Protein AF-A0A970ZLD2-F1 (afdb_monomer_lite)

Radius of gyration: 36.54 Å; chains: 1; bounding box: 78×35×94 Å

pLDDT: mean 79.18, std 16.78, range [47.03, 97.69]

Foldseek 3Di:
DDDCDPVNVVVVVVVVCVVCNPVVVVVVVVVVVVVVVVVVVVVVVVVVVVVVVVVVVVVVVVVVVVVVVVVVVVVVVVPPPDDDDDDDDD

Secondary structure (DSSP, 8-state):
-----HHHHHHHHHHHHHHH-TTHHHHHHHHHHHHHHHHHHHHHHHHHHHHHHHHHHHHHHHHHHHHHHHHHHHHHHTTTTS--------

Structure (mmCIF, N/CA/C/O backbone):
data_AF-A0A970ZLD2-F1
#
_entry.id   AF-A0A970ZLD2-F1
#
loop_
_atom_site.group_PDB
_atom_site.id
_atom_site.type_symbol
_atom_site.label_atom_id
_atom_site.label_alt_id
_atom_site.label_comp_id
_atom_site.label_asym_id
_atom_site.label_entity_id
_atom_site.label_seq_id
_atom_site.pdbx_PDB_ins_code
_atom_site.Cartn_x
_atom_site.Cartn_y
_atom_site.Cartn_z
_atom_site.occupancy
_atom_site.B_iso_or_equiv
_atom_site.auth_seq_id
_atom_site.auth_comp_id
_atom_site.auth_asym_id
_atom_site.auth_atom_id
_atom_site.pdbx_PDB_model_num
ATOM 1 N N . MET A 1 1 ? 17.460 23.376 -10.853 1.00 59.31 1 MET A N 1
ATOM 2 C CA . MET A 1 1 ? 17.780 21.981 -10.483 1.00 59.31 1 MET A CA 1
ATOM 3 C C . MET A 1 1 ? 16.637 21.126 -10.997 1.00 59.31 1 MET A C 1
ATOM 5 O O . MET A 1 1 ? 15.500 21.444 -10.676 1.00 59.31 1 MET A O 1
ATOM 9 N N . GLY A 1 2 ? 16.912 20.212 -11.930 1.00 73.81 2 GLY A N 1
ATOM 10 C CA . GLY A 1 2 ? 15.885 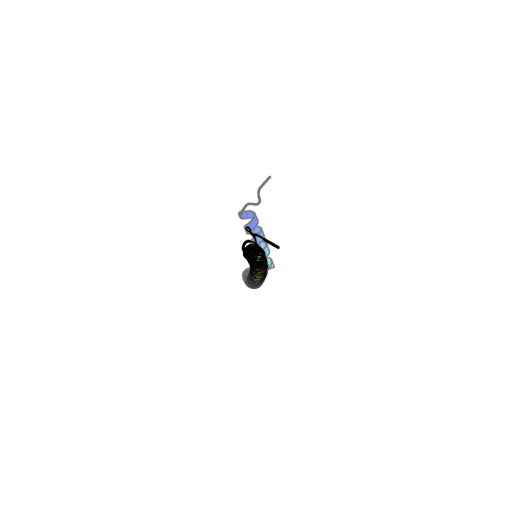19.554 -12.746 1.00 73.81 2 GLY A CA 1
ATOM 11 C C . GLY A 1 2 ? 14.943 18.697 -11.908 1.00 73.81 2 GLY A C 1
ATOM 12 O O . GLY A 1 2 ? 15.397 17.855 -11.138 1.00 73.81 2 GLY A O 1
ATOM 13 N N . SER A 1 3 ? 13.637 18.922 -12.045 1.00 76.75 3 SER A N 1
ATOM 14 C CA . SER A 1 3 ? 12.636 17.973 -11.570 1.00 76.75 3 SER A CA 1
ATOM 15 C C . SER A 1 3 ? 12.794 16.686 -12.368 1.00 76.75 3 SER A C 1
ATOM 17 O O . SER A 1 3 ? 12.842 16.757 -13.595 1.00 76.75 3 SER A O 1
ATOM 19 N N . LEU A 1 4 ? 12.842 15.536 -11.694 1.00 82.25 4 LEU A N 1
ATOM 20 C CA . LEU A 1 4 ? 12.631 14.243 -12.343 1.00 82.25 4 LEU A CA 1
ATOM 21 C C . LEU A 1 4 ? 11.325 14.323 -13.136 1.00 82.25 4 LEU A C 1
ATOM 23 O O . LEU A 1 4 ? 10.242 14.435 -12.559 1.00 82.25 4 LEU A O 1
ATOM 27 N N . GLY A 1 5 ? 11.450 14.360 -14.455 1.00 91.56 5 GLY A N 1
ATOM 28 C CA . GLY A 1 5 ? 10.328 14.390 -15.361 1.00 91.56 5 GLY A CA 1
ATOM 29 C C . GLY A 1 5 ? 9.721 13.003 -15.503 1.00 91.56 5 GLY A C 1
ATOM 30 O O . GLY A 1 5 ? 10.257 11.978 -15.068 1.00 91.56 5 GLY A O 1
ATOM 31 N N . MET A 1 6 ? 8.568 12.969 -16.166 1.00 94.06 6 MET A N 1
ATOM 32 C CA . MET A 1 6 ? 7.903 11.712 -16.501 1.00 94.06 6 MET A CA 1
ATOM 33 C C . MET A 1 6 ? 8.822 10.794 -17.327 1.00 94.06 6 MET A C 1
ATOM 35 O O . MET A 1 6 ? 8.765 9.575 -17.195 1.00 94.06 6 MET A O 1
ATOM 39 N N . GLN A 1 7 ? 9.702 11.375 -18.149 1.00 93.00 7 GLN A N 1
ATOM 40 C CA . GLN A 1 7 ? 10.620 10.635 -19.010 1.00 93.00 7 GLN A CA 1
ATOM 41 C C . GLN A 1 7 ? 11.671 9.855 -18.210 1.00 93.00 7 GLN A C 1
ATOM 43 O O . GLN A 1 7 ? 11.888 8.674 -18.478 1.00 93.00 7 GLN A O 1
ATOM 48 N N . GLU A 1 8 ? 12.287 10.472 -17.202 1.00 93.75 8 GLU A N 1
ATOM 49 C CA . GLU A 1 8 ? 13.270 9.814 -16.341 1.00 93.75 8 GLU A CA 1
ATOM 50 C C . GLU A 1 8 ? 12.633 8.676 -15.536 1.00 93.75 8 GLU A C 1
ATOM 52 O O . GLU A 1 8 ? 13.207 7.589 -15.445 1.00 93.75 8 GLU A O 1
ATOM 57 N N . ILE A 1 9 ? 11.415 8.885 -15.018 1.00 95.00 9 ILE A N 1
ATOM 58 C CA . ILE A 1 9 ? 10.661 7.844 -14.303 1.00 95.00 9 ILE A CA 1
ATOM 59 C C . ILE A 1 9 ? 10.392 6.646 -15.220 1.00 95.00 9 ILE A C 1
ATOM 61 O O . ILE A 1 9 ? 10.611 5.507 -14.810 1.00 95.00 9 ILE A O 1
ATOM 65 N N . VAL A 1 10 ? 9.964 6.879 -16.465 1.00 94.94 10 VAL A N 1
ATOM 66 C CA . VAL A 1 10 ? 9.701 5.800 -17.431 1.00 94.94 10 VAL A CA 1
ATOM 67 C C . VAL A 1 10 ? 10.972 5.007 -17.742 1.00 94.94 10 VAL A C 1
ATOM 69 O O . VAL A 1 10 ? 10.920 3.779 -17.771 1.00 94.94 10 VAL A O 1
ATOM 72 N N . ILE A 1 11 ? 12.122 5.666 -17.913 1.00 95.81 11 ILE A N 1
ATOM 73 C CA . ILE A 1 11 ? 13.401 4.981 -18.169 1.00 95.81 11 ILE A CA 1
ATOM 74 C C . ILE A 1 11 ? 13.785 4.077 -16.991 1.00 95.81 11 ILE A C 1
ATOM 76 O O . ILE A 1 11 ? 14.110 2.903 -17.190 1.00 95.81 11 ILE A O 1
ATOM 80 N N . ILE A 1 12 ? 13.703 4.593 -15.762 1.00 95.00 12 ILE A N 1
ATOM 81 C CA . ILE A 1 12 ? 13.988 3.811 -14.550 1.00 95.00 12 ILE A CA 1
ATOM 82 C C . ILE A 1 12 ? 13.015 2.633 -14.439 1.00 95.00 12 ILE A C 1
ATOM 84 O O . ILE A 1 12 ? 13.421 1.516 -14.115 1.00 95.00 12 ILE A O 1
ATOM 88 N N . PHE A 1 13 ? 11.740 2.856 -14.754 1.00 94.69 13 PHE A N 1
ATOM 89 C CA . PHE A 1 13 ? 10.721 1.817 -14.718 1.00 94.69 13 PHE A CA 1
ATOM 90 C C . PHE A 1 13 ? 11.002 0.705 -15.730 1.00 94.69 13 PHE A C 1
ATOM 92 O O . PHE A 1 13 ? 10.909 -0.466 -15.379 1.00 94.69 13 PHE A O 1
ATOM 99 N N . VAL A 1 14 ? 11.423 1.037 -16.953 1.00 96.06 14 VAL A N 1
ATOM 100 C CA . VAL A 1 14 ? 11.827 0.041 -17.957 1.00 96.06 14 VAL A CA 1
ATOM 101 C C . VAL A 1 14 ? 13.027 -0.776 -17.473 1.00 96.06 14 VAL A C 1
ATOM 103 O O . VAL A 1 14 ? 13.003 -1.999 -17.586 1.00 96.06 14 VAL A O 1
ATOM 106 N N . LEU A 1 15 ? 14.043 -0.148 -16.872 1.00 96.44 15 LEU A N 1
ATOM 107 C CA . LEU A 1 15 ? 15.183 -0.875 -16.295 1.00 96.44 15 LEU A CA 1
ATOM 108 C C . LEU A 1 15 ? 14.750 -1.815 -15.162 1.00 96.44 15 LEU A C 1
ATOM 110 O O . LEU A 1 15 ? 15.144 -2.982 -15.139 1.00 96.44 15 LEU A O 1
ATOM 114 N N . ALA A 1 16 ? 13.886 -1.346 -14.262 1.00 95.25 16 ALA A N 1
ATOM 115 C CA . ALA A 1 16 ? 13.311 -2.181 -13.211 1.00 95.25 16 ALA A CA 1
ATOM 116 C C . ALA A 1 16 ? 12.496 -3.346 -13.799 1.00 95.25 16 ALA A C 1
ATOM 118 O O . ALA A 1 16 ? 12.579 -4.471 -13.310 1.00 95.25 16 ALA A O 1
ATOM 119 N N . LEU A 1 17 ? 11.755 -3.108 -14.884 1.00 95.56 17 LEU A N 1
ATOM 120 C CA . LEU A 1 17 ? 11.005 -4.132 -15.603 1.00 95.56 17 LEU A CA 1
ATOM 121 C C . LEU A 1 17 ? 11.890 -5.148 -16.322 1.00 95.56 17 LEU A C 1
ATOM 123 O O . LEU A 1 17 ? 11.454 -6.280 -16.490 1.00 95.56 17 LEU A O 1
ATOM 127 N N . LEU A 1 18 ? 13.105 -4.796 -16.733 1.00 95.62 18 LEU A N 1
ATOM 128 C CA . LEU A 1 18 ? 14.049 -5.770 -17.284 1.00 95.62 18 LEU A CA 1
ATOM 129 C C . LEU A 1 18 ? 14.594 -6.699 -16.193 1.00 95.62 18 LEU A C 1
ATOM 131 O O . LEU A 1 18 ? 14.727 -7.896 -16.427 1.00 95.62 18 LEU A O 1
ATOM 135 N N . ILE A 1 19 ? 14.852 -6.165 -14.996 1.00 95.38 19 ILE A N 1
ATOM 136 C CA . ILE A 1 19 ? 15.360 -6.940 -13.854 1.00 95.38 19 ILE A CA 1
ATOM 137 C C . ILE A 1 19 ? 14.257 -7.826 -13.259 1.00 95.38 19 ILE A C 1
ATOM 139 O O . ILE A 1 19 ? 14.444 -9.025 -13.062 1.00 95.38 19 ILE A O 1
ATOM 143 N N . PHE A 1 20 ? 13.094 -7.244 -12.966 1.00 93.38 20 PHE A N 1
ATOM 144 C CA . PHE A 1 20 ? 11.993 -7.945 -12.305 1.00 93.38 20 PHE A CA 1
ATOM 145 C C . PHE A 1 20 ? 11.037 -8.626 -13.295 1.00 93.38 20 PHE A C 1
ATOM 147 O O . PHE A 1 20 ? 10.429 -9.641 -12.966 1.00 93.38 20 PHE A O 1
ATOM 154 N N . GLY A 1 21 ? 10.909 -8.124 -14.519 1.00 93.81 21 GLY A N 1
ATOM 155 C CA . GLY A 1 21 ? 9.973 -8.620 -15.527 1.00 93.81 21 GLY A CA 1
ATOM 156 C C . GLY A 1 21 ? 8.597 -7.929 -15.465 1.00 93.81 21 GLY A C 1
ATOM 157 O O . GLY A 1 21 ? 8.030 -7.768 -14.380 1.00 93.81 21 GLY A O 1
ATOM 158 N N . PRO A 1 22 ? 7.966 -7.611 -16.616 1.00 92.50 22 PRO A N 1
ATOM 159 C CA . PRO A 1 22 ? 6.656 -6.942 -16.673 1.00 92.50 22 PRO A CA 1
ATOM 160 C C . PRO A 1 22 ? 5.508 -7.780 -16.113 1.00 92.50 22 PRO A C 1
ATOM 162 O O . PRO A 1 22 ? 4.464 -7.239 -15.766 1.00 92.50 22 PRO A O 1
ATOM 165 N N . ARG A 1 23 ? 5.692 -9.099 -15.992 1.00 94.25 23 ARG A N 1
ATOM 166 C CA . ARG A 1 23 ? 4.698 -10.000 -15.397 1.00 94.25 23 ARG A CA 1
ATOM 167 C C . ARG A 1 23 ? 4.685 -9.954 -13.867 1.00 94.25 23 ARG A C 1
ATOM 169 O O . ARG A 1 23 ? 3.635 -10.210 -13.289 1.00 94.25 23 ARG A O 1
ATOM 176 N N . LYS A 1 24 ? 5.795 -9.582 -13.214 1.00 92.31 24 LYS A N 1
ATOM 177 C CA . LYS A 1 24 ? 5.868 -9.548 -11.744 1.00 92.31 24 LYS A CA 1
ATOM 178 C C . LYS A 1 24 ? 5.122 -8.363 -11.140 1.00 92.31 24 LYS A C 1
ATOM 180 O O . LYS A 1 24 ? 4.515 -8.517 -10.090 1.00 92.31 24 LYS A O 1
ATOM 185 N N . LEU A 1 25 ? 5.104 -7.200 -11.794 1.00 92.75 25 LEU A N 1
ATOM 186 C CA . LEU A 1 25 ? 4.360 -6.038 -11.292 1.00 92.75 25 LEU A CA 1
ATOM 187 C C . LEU A 1 25 ? 2.848 -6.277 -11.115 1.00 92.75 25 LEU A C 1
ATOM 189 O O . LEU A 1 25 ? 2.346 -5.994 -10.028 1.00 92.75 25 LEU A O 1
ATOM 193 N N . PRO A 1 26 ? 2.097 -6.805 -12.105 1.00 91.19 26 PRO A N 1
ATOM 194 C CA . PRO A 1 26 ? 0.674 -7.077 -11.920 1.00 91.19 26 PRO A CA 1
ATOM 195 C C . PRO A 1 26 ? 0.424 -8.198 -10.906 1.00 91.19 26 PRO A C 1
ATOM 197 O O . PRO A 1 26 ? -0.605 -8.194 -10.236 1.00 91.19 26 PRO A O 1
ATOM 200 N N . GLU A 1 27 ? 1.347 -9.149 -10.765 1.00 94.62 27 GLU A N 1
ATOM 201 C CA . GLU A 1 27 ? 1.270 -10.204 -9.752 1.00 94.62 27 GLU A CA 1
ATOM 202 C C . GLU A 1 27 ? 1.445 -9.638 -8.333 1.00 94.62 27 GLU A C 1
ATOM 204 O O . GLU A 1 27 ? 0.587 -9.854 -7.476 1.00 94.62 27 GLU A O 1
ATOM 209 N N . LEU A 1 28 ? 2.476 -8.815 -8.114 1.00 94.00 28 LEU A N 1
ATOM 210 C CA . LEU A 1 28 ? 2.696 -8.085 -6.862 1.00 94.00 28 LEU A CA 1
ATOM 211 C C . LEU A 1 28 ? 1.521 -7.156 -6.540 1.00 94.00 28 LEU A C 1
ATOM 213 O O . LEU A 1 28 ? 1.039 -7.148 -5.411 1.00 94.00 28 LEU A O 1
ATOM 217 N N . GLY A 1 29 ? 1.008 -6.428 -7.535 1.00 95.50 29 GLY A N 1
ATOM 218 C CA . GLY A 1 29 ? -0.156 -5.557 -7.381 1.00 95.50 29 GLY A CA 1
ATOM 219 C C . GLY A 1 29 ? -1.427 -6.318 -6.995 1.00 95.50 29 GLY A C 1
ATOM 220 O O . GLY A 1 29 ? -2.177 -5.852 -6.144 1.00 95.50 29 GLY A O 1
ATOM 221 N N . LYS A 1 30 ? -1.659 -7.514 -7.553 1.00 96.38 30 LYS A N 1
ATOM 222 C CA . LYS A 1 30 ? -2.789 -8.372 -7.154 1.00 96.38 30 LYS A CA 1
ATOM 223 C C . LYS A 1 30 ? -2.660 -8.841 -5.707 1.00 96.38 30 LYS A C 1
ATOM 225 O O . LYS A 1 30 ? -3.650 -8.810 -4.983 1.00 96.38 30 LYS A O 1
ATOM 230 N N . THR A 1 31 ? -1.470 -9.261 -5.285 1.00 96.38 31 THR A N 1
ATOM 231 C CA . THR A 1 31 ? -1.232 -9.733 -3.912 1.00 96.38 31 THR A CA 1
ATOM 232 C C . THR A 1 31 ? -1.341 -8.593 -2.901 1.00 96.38 31 THR A C 1
ATOM 234 O O . THR A 1 31 ? -2.094 -8.704 -1.935 1.00 96.38 31 THR A O 1
ATOM 237 N N . LEU A 1 32 ? -0.672 -7.466 -3.157 1.00 97.25 32 LEU A N 1
ATOM 238 C CA . LEU A 1 32 ? -0.764 -6.266 -2.321 1.00 97.25 32 LEU A CA 1
ATOM 239 C C . LEU A 1 32 ? -2.185 -5.701 -2.299 1.00 97.25 32 LEU A C 1
ATOM 241 O O . LEU A 1 32 ? -2.667 -5.307 -1.245 1.00 97.25 32 LEU A O 1
ATOM 245 N N . GLY A 1 33 ? -2.876 -5.698 -3.440 1.00 96.56 33 GLY A N 1
ATOM 246 C CA . GLY A 1 33 ? -4.251 -5.220 -3.552 1.00 96.56 33 GLY A CA 1
ATOM 247 C C . GLY A 1 33 ? -5.230 -6.055 -2.732 1.00 96.56 33 GLY A C 1
ATOM 248 O O . GLY A 1 33 ? -6.073 -5.490 -2.041 1.00 96.56 33 GLY A O 1
ATOM 249 N N . LYS A 1 34 ? -5.089 -7.386 -2.747 1.00 97.38 34 LYS A N 1
ATOM 250 C CA . LYS A 1 34 ? -5.866 -8.278 -1.873 1.00 97.38 34 LYS A CA 1
ATOM 251 C C . LYS A 1 34 ? -5.574 -8.010 -0.398 1.00 97.38 34 LYS A C 1
ATOM 253 O O . LYS A 1 34 ? -6.510 -7.774 0.357 1.00 97.38 34 LYS A O 1
ATOM 258 N N . GLY A 1 35 ? -4.296 -7.948 -0.019 1.00 97.50 35 GLY A N 1
ATOM 259 C CA . GLY A 1 35 ? -3.900 -7.661 1.362 1.00 97.50 35 GLY A CA 1
ATOM 260 C C . GLY A 1 35 ? -4.405 -6.302 1.853 1.00 97.50 35 GLY A C 1
ATOM 261 O O . GLY A 1 35 ? -4.929 -6.198 2.957 1.00 97.50 35 GLY A O 1
ATOM 262 N N . LEU A 1 36 ? -4.334 -5.265 1.015 1.00 97.69 36 LEU A N 1
ATOM 263 C CA . LEU A 1 36 ? -4.833 -3.934 1.355 1.00 97.69 36 LEU A CA 1
ATOM 264 C C . LEU A 1 36 ? -6.368 -3.889 1.424 1.00 97.69 36 LEU A C 1
ATOM 266 O O . LEU A 1 36 ? -6.916 -3.174 2.260 1.00 97.69 36 LEU A O 1
ATOM 270 N N . ALA A 1 37 ? -7.069 -4.648 0.577 1.00 97.31 37 ALA A N 1
ATOM 271 C CA . ALA A 1 37 ? -8.526 -4.763 0.625 1.00 97.31 37 ALA A CA 1
ATOM 272 C C . ALA A 1 37 ? -8.999 -5.457 1.911 1.00 97.31 37 ALA A C 1
ATOM 274 O O . ALA A 1 37 ? -9.920 -4.967 2.564 1.00 97.31 37 ALA A O 1
ATOM 275 N N . GLU A 1 38 ? -8.340 -6.548 2.306 1.00 97.44 38 GLU A N 1
ATOM 276 C CA . GLU A 1 38 ? -8.597 -7.244 3.572 1.00 97.44 38 GLU A CA 1
ATOM 277 C C . GLU A 1 38 ? -8.256 -6.357 4.773 1.00 97.44 38 GLU A C 1
ATOM 279 O O . GLU A 1 38 ? -9.075 -6.210 5.678 1.00 97.44 38 GLU A O 1
ATOM 284 N N . PHE A 1 39 ? -7.109 -5.672 4.739 1.00 97.31 39 PHE A N 1
ATOM 285 C CA . PHE A 1 39 ? -6.721 -4.708 5.769 1.00 97.31 39 PHE A CA 1
ATOM 286 C C . PHE A 1 39 ? -7.743 -3.574 5.910 1.00 97.31 39 PHE A C 1
ATOM 288 O O . PHE A 1 39 ? -8.123 -3.212 7.025 1.00 97.31 39 PHE A O 1
ATOM 295 N N . LYS A 1 40 ? -8.236 -3.029 4.789 1.00 96.75 40 LYS A N 1
ATOM 296 C CA . LYS A 1 40 ? -9.276 -1.994 4.787 1.00 96.75 40 LYS A CA 1
ATOM 297 C C . LYS A 1 40 ? -10.583 -2.516 5.376 1.00 96.75 40 LYS A C 1
ATOM 299 O O . LYS A 1 40 ? -11.221 -1.792 6.134 1.00 96.75 40 LYS A O 1
ATOM 304 N N . LYS A 1 41 ? -10.977 -3.746 5.039 1.00 96.62 41 LYS A N 1
ATOM 305 C CA . LYS A 1 41 ? -12.185 -4.376 5.580 1.00 96.62 41 LYS A CA 1
ATOM 306 C C . LYS A 1 41 ? -12.081 -4.539 7.098 1.00 96.62 41 LYS A C 1
ATOM 308 O O . LYS A 1 41 ? -12.941 -4.026 7.803 1.00 96.62 41 LYS A O 1
ATOM 313 N N . ALA A 1 42 ? -10.989 -5.128 7.584 1.00 96.12 42 ALA A N 1
ATOM 314 C CA . ALA A 1 42 ? -10.730 -5.286 9.014 1.00 96.12 42 ALA A CA 1
ATOM 315 C C . ALA A 1 42 ? -10.688 -3.933 9.742 1.00 96.12 42 ALA A C 1
ATOM 317 O O . ALA A 1 42 ? -11.317 -3.762 10.779 1.00 96.12 42 ALA A O 1
ATOM 318 N N . SER A 1 43 ? -10.020 -2.929 9.164 1.00 95.94 43 SER A N 1
ATOM 319 C CA . SER A 1 43 ? -9.983 -1.573 9.731 1.00 95.94 43 SER A CA 1
ATOM 320 C C . SER A 1 43 ? -11.378 -0.947 9.835 1.00 95.94 43 SER A C 1
ATOM 322 O O . SER A 1 43 ? -11.662 -0.218 10.782 1.00 95.94 43 SER A O 1
ATOM 324 N N . ASN A 1 44 ? -12.252 -1.213 8.861 1.00 95.31 44 ASN A N 1
ATOM 325 C CA . ASN A 1 44 ? -13.612 -0.687 8.856 1.00 95.31 44 ASN A CA 1
ATOM 326 C C . ASN A 1 44 ? -14.518 -1.405 9.865 1.00 95.31 44 ASN A C 1
ATOM 328 O O . ASN A 1 44 ? -15.320 -0.745 10.515 1.00 95.31 44 ASN A O 1
ATOM 332 N N . GLU A 1 45 ? -14.368 -2.722 10.016 1.00 93.19 45 GLU A N 1
ATOM 333 C CA . GLU A 1 45 ? -15.054 -3.514 11.048 1.00 93.19 45 GLU A CA 1
ATOM 334 C C . GLU A 1 45 ? -14.660 -3.033 12.451 1.00 93.19 45 GLU A C 1
ATOM 336 O O . GLU A 1 45 ? -15.533 -2.752 13.267 1.00 93.19 45 GLU A O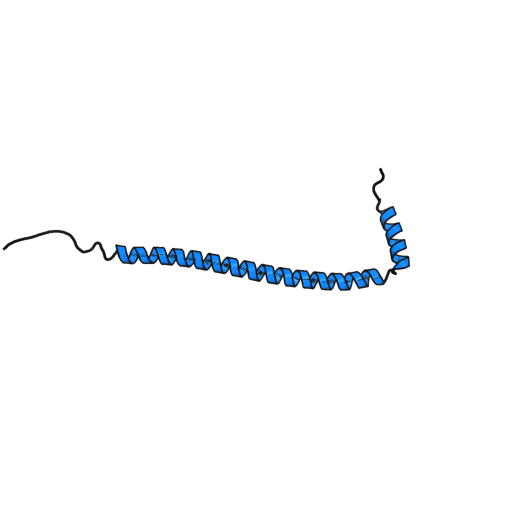 1
ATOM 341 N N . LEU A 1 46 ? -13.361 -2.816 12.697 1.00 91.88 46 LEU A N 1
ATOM 342 C CA . LEU A 1 46 ? -12.884 -2.218 13.946 1.00 91.88 46 LEU A CA 1
ATOM 343 C C . LEU A 1 46 ? -13.509 -0.840 14.164 1.00 91.88 46 LEU A C 1
ATOM 345 O O . LEU A 1 46 ? -14.080 -0.587 15.214 1.00 91.88 46 LEU A O 1
ATOM 349 N N . LYS A 1 47 ? -13.481 0.049 13.168 1.00 90.56 47 LYS A N 1
ATOM 350 C CA . LYS A 1 47 ? -14.087 1.378 13.318 1.00 90.56 47 LYS A CA 1
ATOM 351 C C . LYS A 1 47 ? -15.574 1.305 13.693 1.00 90.56 47 LYS A C 1
ATOM 353 O O . LYS A 1 47 ? -16.005 2.080 14.539 1.00 90.56 47 LYS A O 1
ATOM 358 N N . GLN A 1 48 ? -16.329 0.384 13.093 1.00 90.12 48 GLN A N 1
ATOM 359 C CA . GLN A 1 48 ? -17.748 0.193 13.403 1.00 90.12 48 GLN A CA 1
ATOM 360 C C . GLN A 1 48 ? -17.962 -0.289 14.837 1.00 90.12 48 GLN A C 1
ATOM 362 O O . GLN A 1 48 ? -18.744 0.327 15.548 1.00 90.12 48 GLN A O 1
ATOM 367 N N . THR A 1 49 ? -17.215 -1.295 15.304 1.00 84.69 49 THR A N 1
ATOM 368 C CA . THR A 1 49 ? -17.318 -1.765 16.697 1.00 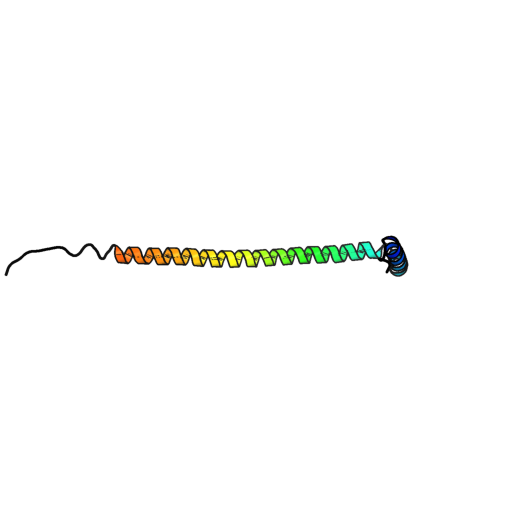84.69 49 THR A CA 1
ATOM 369 C C . THR A 1 49 ? -17.064 -0.641 17.700 1.00 84.69 49 THR A C 1
ATOM 371 O O . THR A 1 49 ? -17.793 -0.516 18.675 1.00 84.69 49 THR A O 1
ATOM 374 N N . TRP A 1 50 ? -16.066 0.208 17.447 1.00 81.25 50 TRP A N 1
ATOM 375 C CA . TRP A 1 50 ? -15.725 1.305 18.353 1.00 81.25 50 TRP A CA 1
ATOM 376 C C . TRP A 1 50 ? -16.768 2.429 18.297 1.00 81.25 50 TRP A C 1
ATOM 378 O O . TRP A 1 50 ? -17.072 3.041 19.315 1.00 81.25 50 TRP A O 1
ATOM 388 N N . GLU A 1 51 ? -17.332 2.712 17.121 1.00 78.12 51 GLU A N 1
ATOM 389 C CA . GLU A 1 51 ? -18.400 3.705 16.966 1.00 78.12 51 GLU A CA 1
ATOM 390 C C . GLU A 1 51 ? -19.717 3.237 17.605 1.00 78.12 51 GLU A C 1
ATOM 392 O O . GLU A 1 51 ? -20.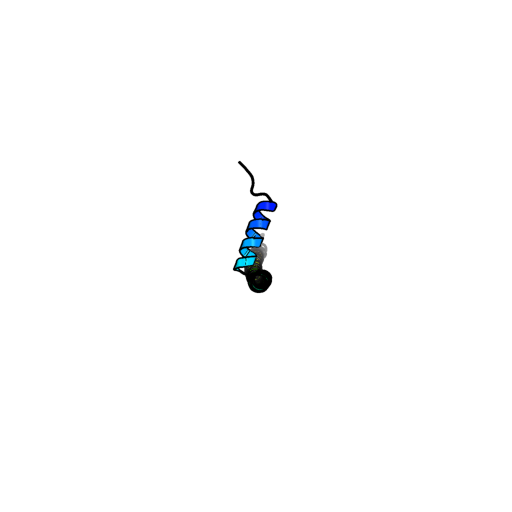406 4.041 18.236 1.00 78.12 51 GLU A O 1
ATOM 397 N N . ASP A 1 52 ? -20.028 1.943 17.510 1.00 76.50 52 ASP A N 1
ATOM 398 C CA . ASP A 1 52 ? -21.189 1.326 18.152 1.00 76.50 52 ASP A CA 1
ATOM 399 C C . ASP A 1 52 ? -21.035 1.296 19.682 1.00 76.50 52 ASP A C 1
ATOM 401 O O . ASP A 1 52 ? -21.975 1.638 20.398 1.00 76.50 52 ASP A O 1
ATOM 405 N N . GLU A 1 53 ? -19.844 0.985 20.200 1.00 67.62 53 GLU A N 1
ATOM 406 C CA . GLU A 1 53 ? -19.560 0.987 21.643 1.00 67.62 53 GLU A CA 1
ATOM 407 C C . GLU A 1 53 ? -19.626 2.409 22.233 1.00 67.62 53 GLU A C 1
ATOM 409 O O . GLU A 1 53 ? -20.329 2.648 23.214 1.00 67.62 53 GLU A O 1
ATOM 414 N N . VAL A 1 54 ? -19.031 3.400 21.556 1.00 74.19 54 VAL A N 1
ATOM 415 C CA . VAL A 1 54 ? -19.102 4.816 21.968 1.00 74.19 54 VAL A CA 1
ATOM 416 C C . VAL A 1 54 ? -20.528 5.374 21.885 1.00 74.19 54 VAL A C 1
ATOM 418 O O . VAL A 1 54 ? -20.899 6.250 22.671 1.00 74.19 54 VAL A O 1
ATOM 421 N N . ARG A 1 55 ? -21.352 4.906 20.939 1.00 72.12 55 ARG A N 1
ATOM 422 C CA . ARG A 1 55 ? -22.776 5.273 20.874 1.00 72.12 55 ARG A CA 1
ATOM 423 C C . ARG A 1 55 ? -23.572 4.667 22.023 1.00 72.12 55 ARG A C 1
ATOM 425 O O . ARG A 1 55 ? -24.341 5.388 22.652 1.00 72.12 55 ARG A O 1
ATOM 432 N N . MET A 1 56 ? -23.350 3.391 22.326 1.00 63.91 56 MET A N 1
ATOM 433 C CA . MET A 1 56 ? -24.021 2.695 23.427 1.00 63.91 56 MET A CA 1
ATOM 434 C C . MET A 1 56 ? -23.706 3.338 24.784 1.00 63.91 56 MET A C 1
ATOM 436 O O . MET A 1 56 ? -24.601 3.452 25.621 1.00 63.91 56 MET A O 1
ATOM 440 N N . ASP A 1 57 ? -22.474 3.801 25.001 1.00 65.00 57 ASP A N 1
ATOM 441 C CA . ASP A 1 57 ? -22.097 4.490 26.242 1.00 65.00 57 ASP A CA 1
ATOM 442 C C . ASP A 1 57 ? -22.788 5.855 26.373 1.00 65.00 57 ASP A C 1
ATOM 444 O O . ASP A 1 57 ? -23.350 6.164 27.424 1.00 65.00 57 ASP A O 1
ATOM 448 N N . LYS A 1 58 ? -22.873 6.626 25.280 1.00 69.69 58 LYS A N 1
ATOM 449 C CA . LYS A 1 58 ? -23.603 7.907 25.262 1.00 69.6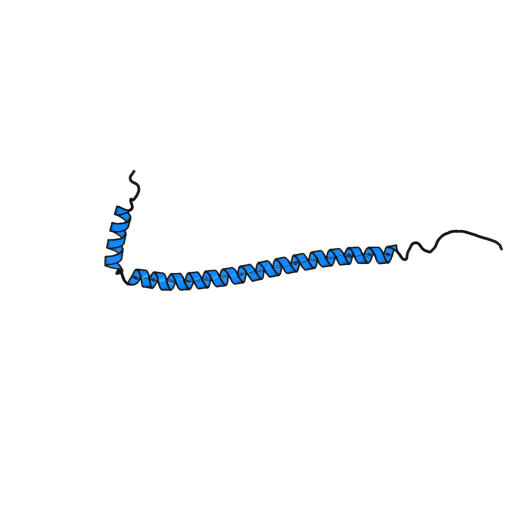9 58 LYS A CA 1
ATOM 450 C C . LYS A 1 58 ? -25.108 7.742 25.484 1.00 69.69 58 LYS A C 1
ATOM 452 O O . LYS A 1 58 ? -25.724 8.568 26.153 1.00 69.69 58 LYS A O 1
ATOM 457 N N . GLU A 1 59 ? -25.712 6.690 24.935 1.00 64.56 59 GLU A N 1
ATOM 458 C CA . GLU A 1 59 ? -27.139 6.397 25.127 1.00 64.56 59 GLU A CA 1
ATOM 459 C C . GLU A 1 59 ? -27.445 5.934 26.557 1.00 64.56 59 GLU A C 1
ATOM 461 O O . GLU A 1 59 ? -28.466 6.325 27.126 1.00 64.56 59 GLU A O 1
ATOM 466 N N . LYS A 1 60 ? -26.546 5.157 27.176 1.00 67.81 60 LYS A N 1
ATOM 467 C CA . LYS A 1 60 ? -26.661 4.759 28.588 1.00 67.81 60 LYS A CA 1
ATOM 468 C C . LYS A 1 60 ? -26.531 5.950 29.532 1.00 67.81 60 LYS A C 1
ATOM 470 O O . LYS A 1 60 ? -27.297 6.029 30.490 1.00 67.81 60 LYS A O 1
ATOM 475 N N . GLU A 1 61 ? -25.614 6.876 29.259 1.00 67.75 61 GLU A N 1
ATOM 476 C CA . GLU A 1 61 ? -25.474 8.117 30.030 1.00 67.75 61 GLU A CA 1
ATOM 477 C C . GLU A 1 61 ? -26.720 9.007 29.897 1.00 67.75 61 GLU A C 1
ATOM 479 O O . GLU A 1 61 ? -27.265 9.442 30.911 1.00 67.75 61 GLU A O 1
ATOM 484 N N . ALA A 1 62 ? -27.253 9.184 28.682 1.00 72.44 62 ALA A N 1
ATOM 485 C CA . ALA A 1 62 ? -28.475 9.960 28.452 1.00 72.44 62 ALA A CA 1
ATOM 486 C C . ALA A 1 62 ? -29.719 9.338 29.121 1.00 72.44 62 ALA A C 1
ATOM 488 O O . ALA A 1 62 ? -30.530 10.047 29.717 1.00 72.44 62 ALA A O 1
ATOM 489 N N . MET A 1 63 ? -29.864 8.009 29.078 1.00 66.81 63 MET A N 1
ATOM 490 C CA . MET A 1 63 ? -30.955 7.297 29.756 1.00 66.81 63 MET A CA 1
ATOM 491 C C . MET A 1 63 ? -30.829 7.385 31.288 1.00 66.81 63 MET A C 1
ATOM 493 O O . MET A 1 63 ? -31.833 7.522 31.990 1.00 66.81 63 MET A O 1
ATOM 497 N N . ALA A 1 64 ? -29.600 7.330 31.816 1.00 72.00 64 ALA A N 1
ATOM 498 C CA . ALA A 1 64 ? -29.330 7.461 33.246 1.00 72.00 64 ALA A CA 1
ATOM 499 C C . ALA A 1 64 ? -29.626 8.876 33.775 1.00 72.00 64 ALA A C 1
ATOM 501 O O . ALA A 1 64 ? -30.085 9.008 34.912 1.00 72.00 64 ALA A O 1
ATOM 502 N N . GLU A 1 65 ? -29.416 9.922 32.969 1.00 67.69 65 GLU A N 1
ATOM 503 C CA . GLU A 1 65 ? -29.815 11.290 33.326 1.00 67.69 65 GLU A CA 1
ATOM 504 C C . GLU A 1 65 ? -31.342 11.463 33.367 1.00 67.69 65 GLU A C 1
ATOM 506 O O . GLU A 1 65 ? -31.860 12.012 34.338 1.00 67.69 65 GLU A O 1
ATOM 511 N N . ILE A 1 66 ? -32.079 10.904 32.399 1.00 70.69 66 ILE A N 1
ATOM 512 C CA . ILE A 1 66 ? -33.557 10.944 32.379 1.00 70.69 66 ILE A CA 1
ATOM 513 C C . ILE A 1 66 ? -34.158 10.205 33.590 1.00 70.69 66 ILE A C 1
ATOM 515 O O . ILE A 1 66 ? -35.149 10.646 34.181 1.00 70.69 66 ILE A O 1
ATOM 519 N N . PHE A 1 67 ? -33.553 9.084 33.995 1.00 70.75 67 PHE A N 1
ATOM 520 C CA . PHE A 1 67 ? -34.001 8.329 35.166 1.00 70.75 67 PHE A CA 1
ATOM 521 C C . PHE A 1 67 ? -33.719 9.070 36.483 1.00 70.75 67 PHE A C 1
ATOM 523 O O . PHE A 1 67 ? -34.557 9.046 37.384 1.00 70.75 67 PHE A O 1
ATOM 530 N N . LYS A 1 68 ? -32.578 9.769 36.592 1.00 69.94 68 LYS A N 1
ATOM 531 C CA . LYS A 1 68 ? -32.270 10.613 37.760 1.00 69.94 68 LYS A CA 1
ATOM 532 C C . LYS A 1 68 ? -33.288 11.739 37.926 1.00 69.94 68 LYS A C 1
ATOM 534 O O . LYS A 1 68 ? -33.779 11.922 39.037 1.00 69.94 68 LYS A O 1
ATOM 539 N N . ASP A 1 69 ? -33.657 12.413 36.841 1.00 65.00 69 ASP A N 1
ATOM 540 C CA . ASP A 1 69 ? -34.658 13.489 36.859 1.00 65.00 69 ASP A CA 1
ATOM 541 C C . ASP A 1 69 ? -36.047 12.972 37.292 1.00 65.00 69 ASP A C 1
ATOM 543 O O . ASP A 1 69 ? -36.715 13.556 38.143 1.00 65.00 69 ASP A O 1
ATOM 547 N N . SER A 1 70 ? -36.420 11.770 36.838 1.00 63.50 70 SER A N 1
ATOM 548 C CA . SER A 1 70 ? -37.706 11.137 37.175 1.00 63.50 70 SER A CA 1
ATOM 549 C C . SER A 1 70 ? -37.817 10.659 38.636 1.00 63.50 70 SER A C 1
ATOM 551 O O . SER A 1 70 ? -38.924 10.544 39.172 1.00 63.50 70 SER A O 1
ATOM 553 N N . THR A 1 71 ? -36.695 10.389 39.318 1.00 58.44 71 THR A N 1
ATOM 554 C CA . THR A 1 71 ? -36.714 10.027 40.751 1.00 58.44 71 THR A CA 1
ATOM 555 C C . THR A 1 71 ? -36.933 11.224 41.678 1.00 58.44 71 THR A C 1
ATOM 557 O O . THR A 1 71 ? -37.470 11.036 42.768 1.00 58.44 71 THR A O 1
ATOM 560 N N . VAL A 1 72 ? -36.606 12.445 41.238 1.00 58.94 72 VAL A N 1
ATOM 561 C CA . VAL A 1 72 ? -36.770 13.675 42.035 1.00 58.94 72 VAL A CA 1
ATOM 562 C C . VAL A 1 72 ? -38.242 14.111 42.085 1.00 58.94 72 VAL A C 1
ATOM 564 O O . VAL A 1 72 ? -38.748 14.458 43.153 1.00 58.94 72 VAL A O 1
ATOM 567 N N . THR A 1 73 ? -38.990 13.946 40.988 1.00 55.94 73 THR A N 1
ATOM 568 C CA . THR A 1 73 ? -40.403 14.365 40.908 1.00 55.94 73 THR A CA 1
ATOM 569 C C . THR A 1 73 ? -41.351 13.493 41.744 1.00 55.94 73 THR A C 1
ATOM 571 O O . THR A 1 73 ? -42.370 13.975 42.232 1.00 55.94 73 THR A O 1
ATOM 574 N N . THR A 1 74 ? -41.026 12.214 41.976 1.00 60.84 74 THR A N 1
ATOM 575 C CA . THR A 1 74 ? -41.871 11.350 42.830 1.00 60.84 74 THR A CA 1
ATOM 576 C C . THR A 1 74 ? -41.712 11.696 44.317 1.00 60.84 74 THR A C 1
ATOM 578 O O . THR A 1 74 ? -42.671 11.582 45.078 1.00 60.84 74 THR A O 1
ATOM 581 N N . SER A 1 75 ? -40.531 12.169 44.736 1.00 55.94 75 SER A N 1
ATOM 582 C CA . SER A 1 75 ? -40.296 12.655 46.104 1.00 55.94 75 SER A CA 1
ATOM 583 C C . SER A 1 75 ? -40.901 14.034 46.387 1.00 55.94 75 SER A C 1
ATOM 585 O O . SER A 1 75 ? -41.254 14.296 47.533 1.00 55.94 75 SER A O 1
ATOM 587 N N . GLU A 1 76 ? -41.063 14.894 45.378 1.00 55.56 76 GLU A N 1
ATOM 588 C CA . GLU A 1 76 ? -41.657 16.230 45.555 1.00 55.56 76 GLU A CA 1
ATOM 589 C C . GLU A 1 76 ? -43.196 16.196 45.607 1.00 55.56 76 GLU A C 1
ATOM 591 O O . GLU A 1 76 ? -43.801 16.889 46.420 1.00 55.56 76 GLU A O 1
ATOM 596 N N . VAL A 1 77 ? -43.860 15.331 44.828 1.00 55.44 77 VAL A N 1
ATOM 597 C CA . VAL A 1 77 ? -45.340 15.314 44.737 1.00 55.44 77 VAL A CA 1
ATOM 598 C C . VAL A 1 77 ? -46.031 14.729 45.984 1.00 55.44 77 VAL A C 1
ATOM 600 O O . VAL A 1 77 ? -47.190 15.039 46.250 1.00 55.44 77 VAL A O 1
ATOM 603 N N . LEU A 1 78 ? -45.339 13.920 46.793 1.00 55.06 78 LEU A N 1
ATOM 604 C CA . LEU A 1 78 ? -45.887 13.381 48.050 1.00 55.06 78 LEU A CA 1
ATOM 605 C C . LEU A 1 78 ? -45.728 14.335 49.254 1.00 55.06 78 LEU A C 1
ATOM 607 O O . LEU A 1 78 ? -46.274 14.042 50.317 1.00 55.06 78 LEU A O 1
ATOM 611 N N . GLY A 1 79 ? -45.003 15.454 49.108 1.00 54.66 79 GLY A N 1
ATOM 612 C CA . GLY A 1 79 ? -44.689 16.384 50.203 1.00 54.66 79 GLY A CA 1
ATOM 613 C C . GLY A 1 79 ? -45.714 17.498 50.453 1.00 54.66 79 GLY A C 1
ATOM 614 O O . GLY A 1 79 ? -45.804 17.985 51.576 1.00 54.66 79 GLY A O 1
ATOM 615 N N . ASP A 1 80 ? -46.522 17.866 49.453 1.00 53.84 80 ASP A N 1
ATOM 616 C CA . ASP A 1 80 ? -47.327 19.103 49.485 1.00 53.84 80 ASP A CA 1
ATOM 617 C C . ASP A 1 80 ? -48.799 18.932 49.923 1.00 53.84 80 ASP A C 1
ATOM 619 O O . ASP A 1 80 ? -49.587 19.872 49.837 1.00 53.84 80 ASP A O 1
ATOM 623 N N . VAL A 1 81 ? -49.214 17.759 50.426 1.00 55.47 81 VAL A N 1
ATOM 624 C CA . VAL A 1 81 ? -50.627 17.518 50.823 1.00 55.47 81 VAL A CA 1
ATOM 625 C C . VAL A 1 81 ? -50.869 17.594 52.340 1.00 55.47 81 VAL A C 1
ATOM 627 O O . VAL A 1 81 ? -51.994 17.387 52.786 1.00 55.47 81 VAL A O 1
ATOM 630 N N . ASN A 1 82 ? -49.877 17.946 53.166 1.00 59.22 82 ASN A N 1
ATOM 631 C CA . ASN A 1 82 ? -50.105 18.048 54.614 1.00 59.22 82 ASN A CA 1
ATOM 632 C C . ASN A 1 82 ? -49.534 19.308 55.275 1.00 59.22 82 ASN A C 1
ATOM 634 O O . ASN A 1 82 ? -48.679 19.209 56.147 1.00 59.22 82 ASN A O 1
ATOM 638 N N . ASP A 1 83 ? -50.063 20.472 54.894 1.00 64.75 83 ASP A N 1
ATOM 639 C CA . ASP A 1 83 ? -50.531 21.499 55.843 1.00 64.75 83 ASP A CA 1
ATOM 640 C C . ASP A 1 83 ? -51.428 22.482 55.066 1.00 64.75 83 ASP A C 1
ATOM 642 O O . ASP A 1 83 ? -50.989 23.044 54.059 1.00 64.75 83 ASP A O 1
ATOM 646 N N . PRO A 1 84 ? -52.707 22.665 55.444 1.00 56.75 84 PRO A N 1
ATOM 647 C CA . PRO A 1 84 ? -52.974 23.895 56.180 1.00 56.75 84 PRO A CA 1
ATOM 648 C C . PRO A 1 84 ? -54.129 23.799 57.186 1.00 56.75 84 PRO A C 1
ATOM 650 O O . PRO A 1 84 ? -55.239 23.372 56.877 1.00 56.75 84 PRO A O 1
ATOM 653 N N . SER A 1 85 ? -53.906 24.433 58.334 1.00 48.50 85 SER A N 1
A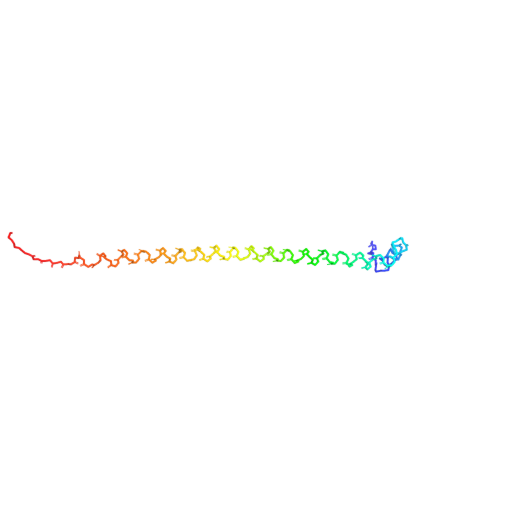TOM 654 C CA . SER A 1 85 ? -54.939 25.144 59.095 1.00 48.50 85 SER A CA 1
ATOM 655 C C . SER A 1 85 ? -56.008 24.300 59.805 1.00 48.50 85 SER A C 1
ATOM 657 O O . SER A 1 85 ? -57.088 24.034 59.285 1.00 48.50 85 SER A O 1
ATOM 659 N N . GLY A 1 86 ? -55.842 24.250 61.124 1.00 51.75 86 GLY A N 1
ATOM 660 C CA . GLY A 1 86 ? -56.741 25.056 61.944 1.00 51.75 86 GLY A CA 1
ATOM 661 C C . GLY A 1 86 ? -57.741 24.297 62.805 1.00 51.75 86 GLY A C 1
ATOM 662 O O . GLY A 1 86 ? -58.416 23.363 62.387 1.00 51.75 86 GLY A O 1
ATOM 663 N N . SER A 1 87 ? -57.919 24.877 63.991 1.00 51.81 87 SER A N 1
ATOM 664 C CA . SER A 1 87 ? -58.938 24.565 64.988 1.00 51.81 87 SER A CA 1
ATOM 665 C C . SER A 1 87 ? -58.688 23.297 65.789 1.00 51.81 87 SER A C 1
ATOM 667 O O . SER A 1 87 ? -58.206 22.300 65.281 1.00 51.81 87 SER A O 1
ATOM 669 N N . LYS A 1 88 ? -59.027 23.226 67.061 1.00 55.62 88 LYS A N 1
ATOM 670 C CA . LYS A 1 88 ? -59.339 24.160 68.142 1.00 55.62 88 LYS A CA 1
ATOM 671 C C . LYS A 1 88 ? -59.549 23.203 69.321 1.00 55.62 88 LYS A C 1
ATOM 673 O O . LYS A 1 88 ? -59.910 22.050 69.116 1.00 55.62 88 LYS A O 1
ATOM 678 N N . GLU A 1 89 ? -59.458 23.760 70.518 1.00 52.75 89 GLU A N 1
ATOM 679 C CA . GLU A 1 89 ? -60.228 23.297 71.672 1.00 52.75 89 GLU A CA 1
ATOM 680 C C . GLU A 1 89 ? -59.781 22.010 72.389 1.00 52.75 89 GLU A C 1
ATOM 682 O O . GLU A 1 89 ? -59.957 20.890 71.916 1.00 52.75 89 GLU A O 1
ATOM 687 N N . ASN A 1 90 ? -59.394 22.282 73.645 1.00 47.03 90 ASN A N 1
ATOM 688 C CA . ASN A 1 90 ? -59.531 21.488 74.872 1.00 47.03 90 ASN A CA 1
ATOM 689 C C . ASN A 1 90 ? -58.312 20.675 75.304 1.00 47.03 90 ASN A C 1
ATOM 691 O O . ASN A 1 90 ? -58.092 19.565 74.780 1.00 47.03 90 ASN A O 1
#

Sequence (90 aa):
MGSLGMQEIVIIFVLALLIFGPRKLPELGKTLGKGLAEFKKASNELKQTWEDEVRMDKEKEAMAEIFKDSTVTTSEVLGDVNDPSGSKEN